Protein AF-A0A5K1BZA4-F1 (afdb_monomer_lite)

Foldseek 3Di:
DDDDDDDDDDDDDDDDPDDPPPVVCPVVNVVVVVVVVVCVVCVVVVVVVVVVVVVPPDDDDDDPVVVVVLVVLCVVQVVPSDDD

InterPro domains:
  IPR005539 ELK domain [PF03789] (33-54)
  IPR005539 ELK domain [PS51213] (33-53)
  IPR005539 ELK domain [SM01188] (33-54)
  IPR050224 Three Amino acid Loop Extension (TALE) homeobox [PTHR11850] (27-84)

Radius of gyration: 30.78 Å; chains: 1; bounding box: 40×41×90 Å

Secondary structure (DSSP, 8-state):
--------------------------HHHHHHHHHHHHHHHHHHHHHHHHHHHHHT--SSPPPHHHHHHHHHHHHHTTTS----

Organism: NCBI:txid210225

pLDDT: mean 74.26, std 20.23, range [34.88, 96.31]

Sequence (84 aa):
DKVEGAGSSEEDQGGSGGETELHEVDPRAEESELKQRLLRKYSGYLGSLKQELSKKKKKGKLPKEARQKLLNWWEVHYKWPYPS

Structure (mmCIF, N/CA/C/O backbone):
data_AF-A0A5K1BZA4-F1
#
_entry.id   AF-A0A5K1BZA4-F1
#
loop_
_atom_site.group_PDB
_atom_site.id
_atom_site.type_symbol
_atom_site.label_atom_id
_atom_site.label_alt_id
_atom_site.label_comp_id
_atom_site.label_asym_id
_atom_site.label_entity_id
_atom_site.label_seq_id
_atom_site.pdbx_PDB_ins_code
_atom_site.Cartn_x
_atom_site.Cartn_y
_atom_site.Cartn_z
_atom_site.occupancy
_atom_site.B_iso_or_equiv
_atom_site.auth_seq_id
_atom_site.auth_comp_id
_atom_site.auth_asym_id
_atom_site.auth_atom_id
_atom_site.pdbx_PDB_model_num
ATOM 1 N N . ASP A 1 1 ? 13.965 27.840 -72.885 1.00 43.12 1 ASP A N 1
ATOM 2 C CA . ASP A 1 1 ? 15.122 26.924 -72.764 1.00 43.12 1 ASP A CA 1
ATOM 3 C C . ASP A 1 1 ? 15.010 26.235 -71.403 1.00 43.12 1 ASP A C 1
ATOM 5 O O . ASP A 1 1 ? 15.100 26.933 -70.409 1.00 43.12 1 ASP A O 1
ATOM 9 N N . LYS A 1 2 ? 14.557 24.990 -71.189 1.00 50.84 2 LYS A N 1
ATOM 10 C CA . LYS A 1 2 ? 14.814 23.669 -71.797 1.00 50.84 2 LYS A CA 1
ATOM 11 C C . LYS A 1 2 ? 16.303 23.305 -71.832 1.00 50.84 2 LYS A C 1
ATOM 13 O O . LYS A 1 2 ? 16.979 23.613 -72.802 1.00 50.84 2 LYS A O 1
ATOM 18 N N . VAL A 1 3 ? 16.749 22.545 -70.830 1.00 46.06 3 VAL A N 1
ATOM 19 C CA . VAL A 1 3 ? 17.617 21.391 -71.084 1.00 46.06 3 VAL A CA 1
ATOM 20 C C . VAL A 1 3 ? 17.282 20.271 -70.095 1.00 46.06 3 VAL A C 1
ATOM 22 O O . VAL A 1 3 ? 17.239 20.471 -68.884 1.00 46.06 3 VAL A O 1
ATOM 25 N N . GLU A 1 4 ? 16.951 19.119 -70.666 1.00 50.34 4 GLU A N 1
ATOM 26 C CA . GLU A 1 4 ? 16.840 17.810 -70.026 1.00 50.34 4 GLU A CA 1
ATOM 27 C C . GLU A 1 4 ? 18.220 17.132 -70.081 1.00 50.34 4 GLU A C 1
ATOM 29 O O . GLU A 1 4 ? 19.035 17.479 -70.937 1.00 50.34 4 GLU A O 1
ATOM 34 N N . GLY A 1 5 ? 18.477 16.134 -69.235 1.00 43.16 5 GLY A N 1
ATOM 35 C CA . GLY A 1 5 ? 19.682 15.311 -69.369 1.00 43.16 5 GLY A CA 1
ATOM 36 C C . GLY A 1 5 ? 19.793 14.219 -68.314 1.00 43.16 5 GLY A C 1
ATOM 37 O O . GLY A 1 5 ? 20.337 14.451 -67.243 1.00 43.16 5 GLY A O 1
ATOM 38 N N . ALA A 1 6 ? 19.244 13.051 -68.635 1.00 50.75 6 ALA A N 1
ATOM 39 C CA . ALA A 1 6 ? 19.223 11.831 -67.841 1.00 50.75 6 ALA A CA 1
ATOM 40 C C . ALA A 1 6 ? 20.584 11.112 -67.734 1.00 50.75 6 ALA A C 1
ATOM 42 O O . ALA A 1 6 ? 21.469 11.296 -68.567 1.00 50.75 6 ALA A O 1
ATOM 43 N N . GLY A 1 7 ? 20.661 10.202 -66.758 1.00 34.88 7 GLY A N 1
ATOM 44 C CA . GLY A 1 7 ? 21.644 9.117 -66.636 1.00 34.88 7 GLY A CA 1
ATOM 45 C C . GLY A 1 7 ? 22.051 8.941 -65.171 1.00 34.88 7 GLY A C 1
ATOM 46 O O . GLY A 1 7 ? 22.342 9.921 -64.504 1.00 34.88 7 GLY A O 1
ATOM 47 N N . SER A 1 8 ? 22.080 7.772 -64.545 1.00 49.47 8 SER A N 1
ATOM 48 C CA . SER A 1 8 ? 21.811 6.384 -64.916 1.00 49.47 8 SER A CA 1
ATOM 49 C C . SER A 1 8 ? 21.625 5.665 -63.570 1.00 49.47 8 SER A C 1
ATOM 51 O O . SER A 1 8 ? 22.383 5.950 -62.643 1.00 49.47 8 SER A O 1
ATOM 53 N N . SER A 1 9 ? 20.618 4.806 -63.415 1.00 59.44 9 SER A N 1
ATOM 54 C CA . SER A 1 9 ? 20.358 4.066 -62.169 1.00 59.44 9 SER A CA 1
ATOM 55 C C . SER A 1 9 ? 20.246 2.581 -62.484 1.00 59.44 9 SER A C 1
ATOM 57 O O . SER A 1 9 ? 19.153 2.079 -62.715 1.00 59.44 9 SER A O 1
ATOM 59 N N . GLU A 1 10 ? 21.390 1.915 -62.474 1.00 45.44 10 GLU A N 1
ATOM 60 C CA . GLU A 1 10 ? 21.610 0.464 -62.474 1.00 45.44 10 GLU A CA 1
ATOM 61 C C . GLU A 1 10 ? 22.840 0.298 -61.545 1.00 45.44 10 GLU A C 1
ATOM 63 O O . GLU A 1 10 ? 23.713 1.163 -61.554 1.00 45.44 10 GLU A O 1
ATOM 68 N N . GLU A 1 11 ? 23.012 -0.668 -60.643 1.00 43.44 11 GLU A N 1
ATOM 69 C CA . GLU A 1 11 ? 22.514 -2.035 -60.565 1.00 43.44 11 GLU A CA 1
ATOM 70 C C . GLU A 1 11 ? 22.923 -2.653 -59.201 1.00 43.44 11 GLU A C 1
ATOM 72 O O . GLU A 1 11 ? 23.995 -2.380 -58.666 1.00 43.44 11 GLU A O 1
ATOM 77 N N . ASP A 1 12 ? 21.987 -3.419 -58.633 1.00 49.19 12 ASP A N 1
ATOM 78 C CA . ASP A 1 12 ? 22.104 -4.672 -57.866 1.00 49.19 12 ASP A CA 1
ATOM 79 C C . ASP A 1 12 ? 23.470 -5.128 -57.293 1.00 49.19 12 ASP A C 1
ATOM 81 O O . ASP A 1 12 ? 24.410 -5.393 -58.036 1.00 49.19 12 ASP A O 1
ATOM 85 N N . GLN A 1 13 ? 23.521 -5.369 -55.972 1.00 46.06 13 GLN A N 1
ATOM 86 C CA . GLN A 1 13 ? 23.898 -6.658 -55.345 1.00 46.06 13 GLN A CA 1
ATOM 87 C C . GLN A 1 13 ? 24.392 -6.478 -53.908 1.00 46.06 13 GLN A C 1
ATOM 89 O O . GLN A 1 13 ? 25.366 -5.781 -53.631 1.00 46.06 13 GLN A O 1
ATOM 94 N N . GLY A 1 14 ? 23.759 -7.202 -52.988 1.00 38.69 14 GLY A N 1
ATOM 95 C CA . GLY A 1 14 ? 24.241 -7.320 -51.617 1.00 38.69 14 GLY A CA 1
ATOM 96 C C . GLY A 1 14 ? 23.244 -7.997 -50.696 1.00 38.69 14 GLY A C 1
ATOM 97 O O . GLY A 1 14 ? 22.866 -7.434 -49.675 1.00 38.69 14 GLY A O 1
ATOM 98 N N . GLY A 1 15 ? 22.789 -9.195 -51.067 1.00 48.56 15 GLY A N 1
ATOM 99 C CA . GLY A 1 15 ? 22.094 -10.066 -50.133 1.00 48.56 15 GLY A CA 1
ATOM 100 C C . GLY A 1 15 ? 22.993 -10.367 -48.937 1.00 48.56 15 GLY A C 1
ATOM 101 O O . GLY A 1 15 ? 24.051 -10.969 -49.084 1.00 48.56 15 GLY A O 1
ATOM 102 N N . SER A 1 16 ? 22.550 -9.981 -47.749 1.00 49.19 16 SER A N 1
ATOM 103 C CA . SER A 1 16 ? 22.971 -10.623 -46.512 1.00 49.19 16 SER A CA 1
ATOM 104 C C . SER A 1 16 ? 21.781 -10.620 -45.573 1.00 49.19 16 SER A C 1
ATOM 106 O O . SER A 1 16 ? 21.580 -9.705 -44.780 1.00 49.19 16 SER A O 1
ATOM 108 N N . GLY A 1 17 ? 20.959 -11.661 -45.717 1.00 48.28 17 GLY A N 1
ATOM 109 C CA . GLY A 1 17 ? 20.146 -12.140 -44.614 1.00 48.28 17 GLY A CA 1
ATOM 110 C C . GLY A 1 17 ? 21.093 -12.507 -43.479 1.00 48.28 17 GLY A C 1
ATOM 111 O O . GLY A 1 17 ? 21.736 -13.550 -43.513 1.00 48.28 17 GLY A O 1
ATOM 112 N N . GLY A 1 18 ? 21.215 -11.607 -42.519 1.00 42.88 18 GLY A N 1
ATOM 113 C CA . GLY A 1 18 ? 21.982 -11.787 -41.303 1.00 42.88 18 GLY A CA 1
ATOM 114 C C . GLY A 1 18 ? 21.250 -11.005 -40.238 1.00 42.88 18 GLY A C 1
ATOM 115 O O . GLY A 1 18 ? 21.134 -9.792 -40.350 1.00 42.88 18 GLY A O 1
ATOM 116 N N . GLU A 1 19 ? 20.647 -11.748 -39.318 1.00 37.59 19 GLU A N 1
ATOM 117 C CA . GLU A 1 19 ? 20.079 -11.287 -38.059 1.00 37.59 19 GLU A CA 1
ATOM 118 C C . GLU A 1 19 ? 19.163 -10.045 -38.118 1.00 37.59 19 GLU A C 1
ATOM 120 O O . GLU A 1 19 ? 19.530 -8.922 -37.784 1.00 37.59 19 GLU A O 1
ATOM 125 N N . THR A 1 20 ? 17.854 -10.281 -38.274 1.00 40.88 20 THR A N 1
ATOM 126 C CA . THR A 1 20 ? 17.009 -9.774 -37.188 1.00 40.88 20 THR A CA 1
ATOM 127 C C . THR A 1 20 ? 17.604 -10.378 -35.925 1.00 40.88 20 THR A C 1
ATOM 129 O O . THR A 1 20 ? 17.351 -11.552 -35.640 1.00 40.88 20 THR A O 1
ATOM 132 N N . GLU A 1 21 ? 18.449 -9.621 -35.221 1.00 40.09 21 GLU A N 1
ATOM 133 C CA . GLU A 1 21 ? 18.602 -9.774 -33.785 1.00 40.09 21 GLU A CA 1
ATOM 134 C C . GLU A 1 21 ? 17.177 -9.667 -33.236 1.00 40.09 21 GLU A C 1
ATOM 136 O O . GLU A 1 21 ? 16.695 -8.614 -32.820 1.00 40.09 21 GLU A O 1
ATOM 141 N N . LEU A 1 22 ? 16.478 -10.802 -33.236 1.00 44.34 22 LEU A N 1
ATOM 142 C CA . LEU A 1 22 ? 15.736 -11.226 -32.078 1.00 44.34 22 LEU A CA 1
ATOM 143 C C . LEU A 1 22 ? 16.781 -11.227 -30.967 1.00 44.34 22 LEU A C 1
ATOM 145 O O . LEU A 1 22 ? 17.346 -12.260 -30.626 1.00 44.34 22 LEU A O 1
ATOM 149 N N . HIS A 1 23 ? 17.086 -10.032 -30.453 1.00 49.81 23 HIS A N 1
ATOM 150 C CA . HIS A 1 23 ? 17.447 -9.895 -29.068 1.00 49.81 23 HIS A CA 1
ATOM 151 C C . HIS A 1 23 ? 16.331 -10.666 -28.376 1.00 49.81 23 HIS A C 1
ATOM 153 O O . HIS A 1 23 ? 15.185 -10.213 -28.337 1.00 49.81 23 HIS A O 1
ATOM 159 N N . GLU A 1 24 ? 16.627 -11.892 -27.954 1.00 53.28 24 GLU A N 1
ATOM 160 C CA . GLU A 1 24 ? 15.852 -12.570 -26.937 1.00 53.28 24 GLU A CA 1
ATOM 161 C C . GLU A 1 24 ? 16.003 -11.682 -25.707 1.00 53.28 24 GLU A C 1
ATOM 163 O O . GLU A 1 24 ? 16.888 -11.870 -24.872 1.00 53.28 24 GLU A O 1
ATOM 168 N N . VAL A 1 25 ? 15.223 -10.599 -25.675 1.00 60.16 25 VAL A N 1
ATOM 169 C CA . VAL A 1 25 ? 15.182 -9.701 -24.543 1.00 60.16 25 VAL A CA 1
ATOM 170 C C . VAL A 1 25 ? 14.602 -10.565 -23.447 1.00 60.16 25 VAL A C 1
ATOM 172 O O . VAL A 1 25 ? 13.449 -10.991 -23.522 1.00 60.16 25 VAL A O 1
ATOM 175 N N . ASP A 1 26 ? 15.453 -10.920 -22.487 1.00 62.59 26 ASP A N 1
ATOM 176 C CA . ASP A 1 26 ? 15.049 -11.719 -21.347 1.00 62.59 26 ASP A CA 1
ATOM 177 C C . ASP A 1 26 ? 13.778 -11.071 -20.772 1.00 62.59 26 ASP A C 1
ATOM 179 O O . ASP A 1 26 ? 13.826 -9.909 -20.355 1.00 62.59 26 ASP A O 1
ATOM 183 N N . PRO A 1 27 ? 12.630 -11.767 -20.751 1.00 68.31 27 PRO A N 1
ATOM 184 C CA . PRO A 1 27 ? 11.388 -11.191 -20.249 1.00 68.31 27 PRO A CA 1
ATOM 185 C C . PRO A 1 27 ? 11.532 -10.688 -18.802 1.00 68.31 27 PRO A C 1
ATOM 187 O O . PRO A 1 27 ? 10.819 -9.773 -18.388 1.00 68.31 27 PRO A O 1
ATOM 190 N N . ARG A 1 28 ? 12.501 -11.208 -18.028 1.00 68.88 28 ARG A N 1
ATOM 191 C CA . ARG A 1 28 ? 12.858 -10.663 -16.706 1.00 68.88 28 ARG A CA 1
ATOM 192 C C . ARG A 1 28 ? 13.610 -9.335 -16.770 1.00 68.88 28 ARG A C 1
ATOM 194 O O . ARG A 1 28 ? 13.477 -8.526 -15.843 1.00 68.88 28 ARG A O 1
ATOM 201 N N . ALA A 1 29 ? 14.409 -9.102 -17.808 1.00 71.38 29 ALA A N 1
ATOM 202 C CA . ALA A 1 29 ? 15.083 -7.829 -18.040 1.00 71.38 29 ALA A CA 1
ATOM 203 C C . ALA A 1 29 ? 14.062 -6.739 -18.396 1.00 71.38 29 ALA A C 1
ATOM 205 O O . ALA A 1 29 ? 14.089 -5.668 -17.785 1.00 71.38 29 ALA A O 1
ATOM 206 N N . GLU A 1 30 ? 13.090 -7.046 -19.260 1.00 79.69 30 GLU A N 1
ATOM 207 C CA . GLU A 1 30 ? 11.986 -6.131 -19.586 1.00 79.69 30 GLU A CA 1
ATOM 208 C C . GLU A 1 30 ? 11.113 -5.817 -18.366 1.00 79.69 30 GLU A C 1
ATOM 210 O O . GLU A 1 30 ? 10.778 -4.658 -18.111 1.00 79.69 30 GLU A O 1
ATOM 215 N N . GLU A 1 31 ? 10.776 -6.831 -17.561 1.00 86.19 31 GLU A N 1
ATOM 216 C CA . GLU A 1 31 ? 10.016 -6.647 -16.320 1.00 86.19 31 GLU A CA 1
ATOM 217 C C . GLU A 1 31 ? 10.767 -5.730 -15.342 1.00 86.19 31 GLU A C 1
ATOM 219 O O . GLU A 1 31 ? 10.186 -4.823 -14.732 1.00 86.19 31 GLU A O 1
ATOM 224 N N . SER A 1 32 ? 12.079 -5.936 -15.214 1.00 87.62 32 SER A N 1
ATOM 225 C CA . SER A 1 32 ? 12.940 -5.141 -14.342 1.00 87.62 32 SER A CA 1
ATOM 226 C C . SER A 1 32 ? 13.046 -3.692 -14.817 1.00 87.62 32 SER A C 1
ATOM 228 O O . SER A 1 32 ? 12.947 -2.769 -14.001 1.00 87.62 32 SER A O 1
ATOM 230 N N . GLU A 1 33 ? 13.182 -3.464 -16.122 1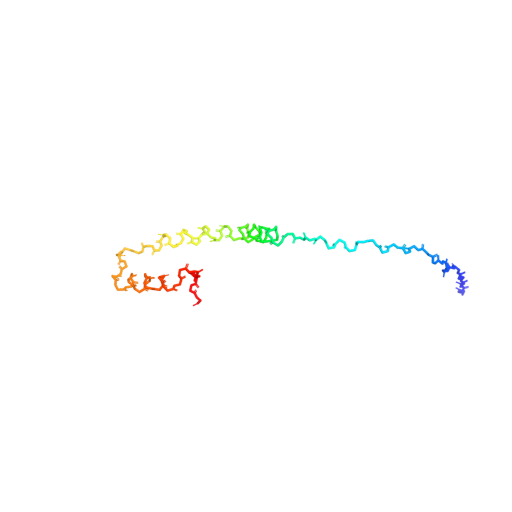.00 90.94 33 GLU A N 1
ATOM 231 C CA . GLU A 1 33 ? 13.219 -2.126 -16.710 1.00 90.94 33 GLU A CA 1
ATOM 232 C C . GLU A 1 33 ? 11.868 -1.409 -16.578 1.00 90.94 33 GLU A C 1
ATOM 234 O O . GLU A 1 33 ? 11.807 -0.252 -16.139 1.00 90.94 33 GLU A O 1
ATOM 239 N N . LEU A 1 34 ? 10.765 -2.107 -16.862 1.00 91.56 34 LEU A N 1
ATOM 240 C CA . LEU A 1 34 ? 9.411 -1.590 -16.686 1.00 91.56 34 LEU A CA 1
ATOM 241 C C . LEU A 1 34 ? 9.171 -1.192 -15.228 1.00 91.56 34 LEU A C 1
ATOM 243 O O . LEU A 1 34 ? 8.702 -0.081 -14.952 1.00 91.56 34 LEU A O 1
ATOM 247 N N . LYS A 1 35 ? 9.555 -2.054 -14.283 1.00 90.00 35 LYS A N 1
ATOM 248 C CA . LYS A 1 35 ? 9.485 -1.778 -12.847 1.00 90.00 35 LYS A CA 1
ATOM 249 C C . LYS A 1 35 ? 10.286 -0.532 -12.482 1.00 90.00 35 LYS A C 1
ATOM 251 O O . LYS A 1 35 ? 9.765 0.338 -11.784 1.00 90.00 35 LYS A O 1
ATOM 256 N N . GLN A 1 36 ? 11.519 -0.393 -12.968 1.00 94.06 36 GLN A N 1
ATOM 257 C CA . GLN A 1 36 ? 12.333 0.798 -12.714 1.00 94.06 36 GLN A CA 1
ATOM 258 C C . GLN A 1 36 ? 11.713 2.069 -13.303 1.00 94.06 36 GLN A C 1
ATOM 260 O O . GLN A 1 36 ? 11.715 3.117 -12.653 1.00 94.06 36 GLN A O 1
ATOM 265 N N . ARG A 1 37 ? 11.166 2.003 -14.522 1.00 95.44 37 ARG A N 1
ATOM 266 C CA . ARG A 1 37 ? 10.490 3.136 -15.168 1.00 95.44 37 ARG A CA 1
ATOM 267 C C . ARG A 1 37 ? 9.267 3.584 -14.371 1.00 95.44 37 ARG A C 1
ATOM 269 O O . ARG A 1 37 ? 9.101 4.779 -14.131 1.00 95.44 37 ARG A O 1
ATOM 276 N N . LEU A 1 38 ? 8.447 2.637 -13.918 1.00 95.06 38 LEU A N 1
ATOM 277 C CA . LEU A 1 38 ? 7.277 2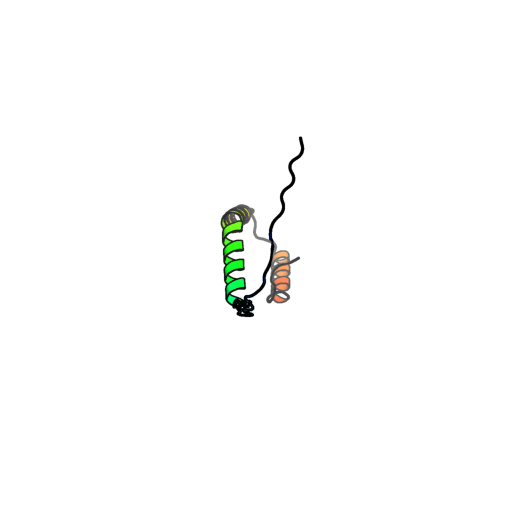.909 -13.081 1.00 95.06 38 LEU A CA 1
ATOM 278 C C . LEU A 1 38 ? 7.680 3.502 -11.727 1.00 95.06 38 LEU A C 1
ATOM 280 O O . LEU A 1 38 ? 7.139 4.532 -11.325 1.00 95.06 38 LEU A O 1
ATOM 284 N N . LEU A 1 39 ? 8.669 2.909 -11.052 1.00 92.44 39 LEU A N 1
ATOM 285 C CA . LEU A 1 39 ? 9.175 3.424 -9.780 1.00 92.44 39 LEU A CA 1
ATOM 286 C C . LEU A 1 39 ? 9.713 4.849 -9.927 1.00 92.44 39 LEU A C 1
ATOM 288 O O . LEU A 1 39 ? 9.349 5.707 -9.129 1.00 92.44 39 LEU A O 1
ATOM 292 N N . ARG A 1 40 ? 10.508 5.143 -10.965 1.00 94.88 40 ARG A N 1
ATOM 293 C CA . ARG A 1 40 ? 11.000 6.506 -11.229 1.00 94.88 40 ARG A CA 1
ATOM 294 C C . ARG A 1 40 ? 9.851 7.488 -11.438 1.00 94.88 40 ARG A C 1
ATOM 296 O O . ARG A 1 40 ? 9.805 8.502 -10.745 1.00 94.88 40 ARG A O 1
ATOM 303 N N . LYS A 1 41 ? 8.897 7.155 -12.316 1.00 96.25 41 LYS A N 1
ATOM 304 C CA . LYS A 1 41 ? 7.752 8.015 -12.654 1.00 96.25 41 LYS A CA 1
ATOM 305 C C . LYS A 1 41 ? 6.871 8.341 -11.445 1.00 96.25 41 LYS A C 1
ATOM 307 O O . LYS A 1 41 ? 6.398 9.467 -11.329 1.00 96.25 41 LYS A O 1
ATOM 312 N N . TYR A 1 42 ? 6.649 7.374 -10.554 1.00 96.31 42 TYR A N 1
ATOM 313 C CA . TYR A 1 42 ? 5.681 7.516 -9.462 1.00 96.31 42 T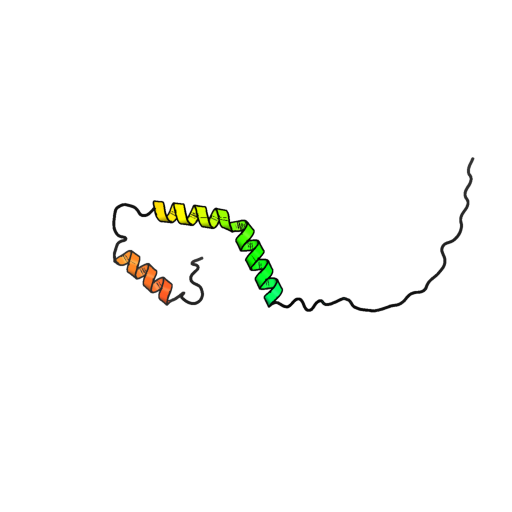YR A CA 1
ATOM 314 C C . TYR A 1 42 ? 6.301 7.680 -8.069 1.00 96.31 42 TYR A C 1
ATOM 316 O O . TYR A 1 42 ? 5.562 7.936 -7.125 1.00 96.31 42 TYR A O 1
ATOM 324 N N . SER A 1 43 ? 7.626 7.589 -7.912 1.00 92.31 43 SER A N 1
ATOM 325 C CA . SER A 1 43 ? 8.325 7.674 -6.614 1.00 92.31 43 SER A CA 1
ATOM 326 C C . SER A 1 43 ? 7.884 8.860 -5.744 1.00 92.31 43 SER A C 1
ATOM 328 O O . SER A 1 43 ? 7.521 8.674 -4.581 1.00 92.31 43 SER A O 1
ATOM 330 N N . GLY A 1 44 ? 7.848 10.069 -6.313 1.00 95.12 44 GLY A N 1
ATOM 331 C CA . GLY A 1 44 ? 7.416 11.280 -5.608 1.00 95.12 44 GLY A CA 1
ATOM 332 C C . GLY A 1 44 ? 5.939 11.251 -5.205 1.00 95.12 44 GLY A C 1
ATOM 333 O O . GLY A 1 44 ? 5.598 11.620 -4.081 1.00 95.12 44 GLY A O 1
ATOM 334 N N . TYR A 1 45 ? 5.068 10.747 -6.085 1.00 95.94 45 TYR A N 1
ATOM 335 C CA . TYR A 1 45 ? 3.632 10.615 -5.819 1.00 95.94 45 TYR A CA 1
ATOM 336 C C . TYR A 1 45 ? 3.334 9.553 -4.752 1.00 95.94 45 TYR A C 1
ATOM 338 O O . TYR A 1 45 ? 2.535 9.778 -3.849 1.00 95.94 45 TYR A O 1
ATOM 346 N N . LEU A 1 46 ? 4.031 8.415 -4.784 1.00 92.12 46 LEU A N 1
ATOM 347 C CA . LEU A 1 46 ? 3.944 7.401 -3.731 1.00 92.12 46 LEU A CA 1
ATOM 348 C C . LEU A 1 46 ? 4.369 7.978 -2.373 1.00 92.12 46 LEU A C 1
ATOM 350 O O . LEU A 1 46 ? 3.736 7.706 -1.350 1.00 92.12 46 LEU A O 1
ATOM 354 N N . GLY A 1 47 ? 5.410 8.814 -2.366 1.00 92.25 47 GLY A N 1
ATOM 355 C CA . GLY A 1 47 ? 5.848 9.546 -1.182 1.00 92.25 47 GLY A CA 1
ATOM 356 C C . GLY A 1 47 ? 4.776 10.494 -0.639 1.00 92.25 47 GLY A C 1
ATOM 357 O O . GLY A 1 47 ? 4.472 10.451 0.557 1.00 92.25 47 GLY A O 1
ATOM 358 N N . SER A 1 48 ? 4.167 11.315 -1.501 1.00 92.81 48 SER A N 1
ATOM 359 C CA . SER A 1 48 ? 3.118 12.258 -1.091 1.00 92.81 48 SER A CA 1
ATOM 360 C C . SER A 1 48 ? 1.858 11.541 -0.597 1.00 92.81 48 SER A C 1
ATOM 362 O O . SER A 1 48 ? 1.344 11.890 0.468 1.00 92.81 48 SER A O 1
ATOM 364 N N . LEU A 1 49 ? 1.428 10.472 -1.276 1.00 90.44 49 LEU A N 1
ATOM 365 C CA . LEU A 1 49 ? 0.325 9.615 -0.838 1.00 90.44 49 LEU A CA 1
ATOM 366 C C . LEU A 1 49 ? 0.584 9.010 0.542 1.00 90.44 49 LEU A C 1
ATOM 368 O O . LEU A 1 49 ? -0.277 9.076 1.419 1.00 90.44 49 LEU A O 1
ATOM 372 N N . LYS A 1 50 ? 1.780 8.453 0.776 1.00 88.00 50 LYS A N 1
ATOM 373 C CA . LYS A 1 50 ? 2.143 7.877 2.079 1.00 88.00 50 LYS A CA 1
ATOM 374 C C . LYS A 1 50 ? 2.056 8.923 3.188 1.00 88.00 50 LYS A C 1
ATOM 376 O O . LYS A 1 50 ? 1.556 8.623 4.275 1.00 88.00 50 LYS A O 1
ATOM 381 N N . GLN A 1 51 ? 2.513 10.147 2.926 1.00 89.56 51 GLN A N 1
ATOM 382 C CA . GLN A 1 51 ? 2.399 11.249 3.878 1.00 89.56 51 GLN A CA 1
ATOM 383 C C . GLN A 1 51 ? 0.939 11.649 4.116 1.00 89.56 51 GLN A C 1
ATOM 385 O O . GLN A 1 51 ? 0.551 11.828 5.268 1.00 89.56 51 GLN A O 1
ATOM 390 N N . GLU A 1 52 ? 0.117 11.761 3.071 1.00 88.81 52 GLU A N 1
ATOM 391 C CA . GLU A 1 52 ? -1.304 12.103 3.200 1.00 88.81 52 GLU A CA 1
ATOM 392 C C . GLU A 1 52 ? -2.075 11.045 4.002 1.00 88.81 52 GLU A C 1
ATOM 394 O O . GLU A 1 52 ? -2.775 11.379 4.961 1.00 88.81 52 GLU A O 1
ATOM 399 N N . LEU A 1 53 ? -1.893 9.763 3.678 1.00 83.06 53 LEU A N 1
ATOM 400 C CA . LEU A 1 53 ? -2.518 8.645 4.387 1.00 83.06 53 LEU A CA 1
ATOM 401 C C . LEU A 1 53 ? -2.060 8.565 5.850 1.00 83.06 53 LEU A C 1
ATOM 403 O O . LEU A 1 53 ? -2.852 8.239 6.734 1.00 83.06 53 LEU A O 1
ATOM 407 N N . SER A 1 54 ? -0.801 8.917 6.126 1.00 79.94 54 SER A N 1
ATOM 408 C CA . SER A 1 54 ? -0.271 8.979 7.495 1.00 79.94 54 SER A CA 1
ATOM 4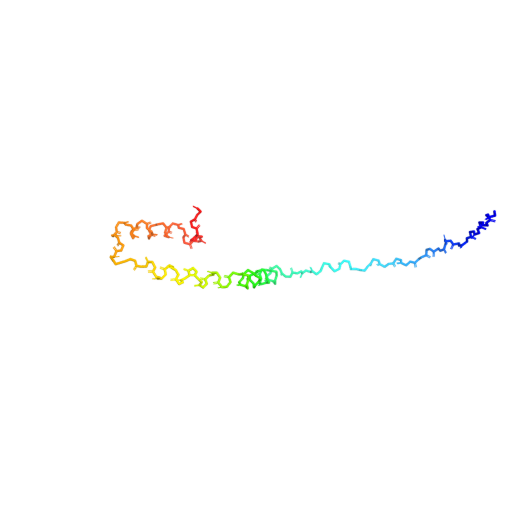09 C C . SER A 1 54 ? -0.864 10.145 8.290 1.00 79.94 54 SER A C 1
ATOM 411 O O . SER A 1 54 ? -1.219 9.974 9.455 1.00 79.94 54 SER A O 1
ATOM 413 N N . LYS A 1 55 ? -1.032 11.315 7.657 1.00 76.81 55 LYS A N 1
ATOM 414 C CA . LYS A 1 55 ? -1.662 12.508 8.252 1.00 76.81 55 LYS A CA 1
ATOM 415 C C . LYS A 1 55 ? -3.160 12.307 8.499 1.00 76.81 55 LYS A C 1
ATOM 417 O O . LYS A 1 55 ? -3.695 12.819 9.477 1.00 76.81 55 LYS A O 1
ATOM 422 N N . LYS A 1 56 ? -3.843 11.533 7.646 1.00 63.34 56 LYS A N 1
ATOM 423 C CA . LYS A 1 56 ? -5.279 11.225 7.759 1.00 63.34 56 LYS A CA 1
ATOM 424 C C . LYS A 1 56 ? -5.630 10.166 8.809 1.00 63.34 56 LYS A C 1
ATOM 426 O O . LYS A 1 56 ? -6.796 9.776 8.894 1.00 63.34 56 LYS A O 1
ATOM 431 N N . LYS A 1 57 ? -4.699 9.750 9.678 1.00 64.75 57 LYS A N 1
ATOM 432 C CA . LYS A 1 57 ? -5.055 9.020 10.905 1.00 64.75 57 LYS A CA 1
ATOM 433 C C . LYS A 1 57 ? -5.825 9.948 11.854 1.00 64.75 57 LYS A C 1
ATOM 435 O O . LYS A 1 57 ? -5.255 10.605 12.719 1.00 64.75 57 LYS A O 1
ATOM 440 N N . LYS A 1 58 ? -7.143 10.035 11.644 1.00 61.22 58 LYS A N 1
ATOM 441 C CA . LYS A 1 58 ? -8.068 10.817 12.471 1.00 61.22 58 LYS A CA 1
ATOM 442 C C . LYS A 1 58 ? -8.042 10.333 13.926 1.00 61.22 58 LYS A C 1
ATOM 444 O O . LYS A 1 58 ? -7.837 9.152 14.197 1.00 61.22 58 LYS A O 1
ATOM 449 N N . LYS A 1 59 ? -8.271 11.267 14.858 1.00 58.97 59 LYS A N 1
ATOM 450 C CA . LYS A 1 59 ? -8.413 11.027 16.304 1.00 58.97 59 LYS A CA 1
ATOM 451 C C . LYS A 1 59 ? -9.559 10.039 16.564 1.00 58.97 59 LYS A C 1
ATOM 453 O O . LYS A 1 59 ? -10.719 10.430 16.581 1.00 58.97 59 LYS A O 1
ATOM 458 N N . GLY A 1 60 ? -9.225 8.766 16.741 1.00 71.75 60 GLY A N 1
ATOM 459 C CA . GLY A 1 60 ? -10.173 7.693 17.036 1.00 71.75 60 GLY A CA 1
ATOM 460 C C . GLY A 1 60 ? -9.747 6.386 16.374 1.00 71.75 60 GLY A C 1
ATOM 461 O O . GLY A 1 60 ? -9.327 6.369 15.220 1.00 71.75 60 GLY A O 1
ATOM 462 N N . LYS A 1 61 ? -9.813 5.275 17.112 1.00 76.31 61 LYS A N 1
ATOM 463 C CA . LYS A 1 61 ? -9.509 3.946 16.561 1.00 76.31 61 LYS A CA 1
ATOM 464 C C . LYS A 1 61 ? -10.557 3.591 15.496 1.00 76.31 61 LYS A C 1
ATOM 466 O O . LYS A 1 61 ? -11.734 3.884 15.682 1.00 76.31 61 LYS A O 1
ATOM 471 N N . LEU A 1 62 ? -10.143 2.921 14.417 1.00 81.69 62 LEU A N 1
ATOM 472 C CA . LEU A 1 62 ? -11.076 2.328 13.452 1.00 81.69 62 LEU A CA 1
ATOM 473 C C . LEU A 1 62 ? -12.000 1.331 14.193 1.00 81.69 62 LEU A C 1
ATOM 475 O O . LEU A 1 62 ? -11.470 0.512 14.961 1.00 81.69 62 LEU A O 1
ATOM 479 N N . PRO A 1 63 ? -13.336 1.372 13.998 1.00 90.06 63 PRO A N 1
ATOM 480 C CA . PRO A 1 63 ? -14.260 0.431 14.634 1.00 90.06 63 PRO A CA 1
ATOM 481 C C . PRO A 1 63 ? -13.838 -1.030 14.423 1.00 90.06 63 PRO A C 1
ATOM 483 O O . PRO A 1 63 ? -13.221 -1.373 13.409 1.00 90.06 63 PRO A O 1
ATOM 486 N N . LYS A 1 64 ? -14.124 -1.900 15.401 1.00 89.00 64 LYS A N 1
ATOM 487 C CA . LYS A 1 64 ? -13.724 -3.322 15.366 1.00 89.00 64 LYS A CA 1
ATOM 488 C C . LYS A 1 64 ? -14.293 -4.027 14.133 1.00 89.00 64 LYS A C 1
ATOM 490 O O . LYS A 1 64 ? -13.584 -4.776 13.474 1.00 89.00 64 LYS A O 1
ATOM 495 N N . GLU A 1 65 ? -15.521 -3.696 13.781 1.00 92.31 65 GLU A N 1
ATOM 496 C CA . GLU A 1 65 ? -16.294 -4.272 12.687 1.00 92.31 65 GLU A CA 1
ATOM 497 C C . GLU A 1 65 ? -15.658 -3.927 11.336 1.00 92.31 65 GLU A C 1
ATOM 499 O O . GLU A 1 65 ? -15.488 -4.790 10.478 1.00 92.31 65 GLU A O 1
ATOM 504 N N . ALA A 1 66 ? -15.235 -2.672 11.163 1.00 91.50 66 ALA A N 1
ATOM 505 C CA . ALA A 1 66 ? -14.534 -2.234 9.959 1.00 91.50 66 ALA A CA 1
ATOM 506 C C . ALA A 1 66 ? -13.158 -2.905 9.830 1.00 91.50 66 ALA A C 1
ATOM 508 O O . ALA A 1 66 ? -12.776 -3.311 8.735 1.00 91.50 66 ALA A O 1
ATOM 509 N N . ARG A 1 67 ? -12.435 -3.087 10.946 1.00 90.12 67 ARG A N 1
ATOM 510 C CA . ARG A 1 67 ? -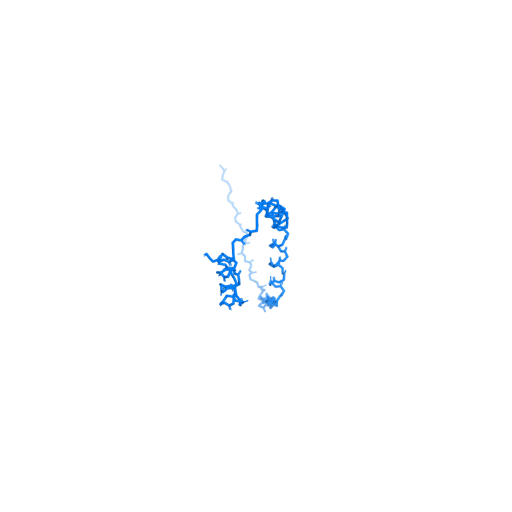11.179 -3.855 10.952 1.00 90.12 67 ARG A CA 1
ATOM 511 C C . ARG A 1 67 ? -11.398 -5.305 10.533 1.00 90.12 67 ARG A C 1
ATOM 513 O O . ARG A 1 67 ? -10.648 -5.790 9.696 1.00 90.12 67 ARG A O 1
ATOM 520 N N . GLN A 1 68 ? -12.426 -5.967 11.063 1.00 95.12 68 GLN A N 1
ATOM 521 C CA . GLN A 1 68 ? -12.714 -7.359 10.719 1.00 95.12 68 GLN A CA 1
ATOM 522 C C . GLN A 1 68 ? -13.066 -7.519 9.237 1.00 95.12 68 GLN A C 1
ATOM 524 O O . GLN A 1 68 ? -12.568 -8.430 8.589 1.00 95.12 68 GLN A O 1
ATOM 529 N N . LYS A 1 69 ? -13.853 -6.597 8.666 1.00 93.75 69 LYS A N 1
ATOM 530 C CA . LYS A 1 69 ? -14.153 -6.602 7.225 1.00 93.75 69 LYS A CA 1
ATOM 531 C C . LYS A 1 69 ? -12.890 -6.499 6.367 1.00 93.75 69 LYS A C 1
ATOM 533 O O . LYS A 1 69 ? -12.770 -7.229 5.390 1.00 93.75 69 LYS A O 1
ATOM 538 N N . LEU A 1 70 ? -11.951 -5.624 6.737 1.00 92.12 70 LEU A N 1
ATOM 539 C CA . LEU A 1 70 ? -10.680 -5.477 6.019 1.00 92.12 70 LEU A CA 1
ATOM 540 C C . LEU A 1 70 ? -9.790 -6.720 6.147 1.00 92.12 70 LEU A C 1
ATOM 542 O O . LEU A 1 70 ? -9.174 -7.117 5.164 1.00 92.12 70 LEU A O 1
ATOM 546 N N . LEU A 1 71 ? -9.740 -7.341 7.329 1.00 92.25 71 LEU A N 1
ATOM 547 C CA . LEU A 1 71 ? -8.992 -8.584 7.546 1.00 92.25 71 LEU A CA 1
ATOM 548 C C . LEU A 1 71 ? -9.567 -9.735 6.720 1.00 92.25 71 LEU A C 1
ATOM 550 O O . LEU A 1 71 ? -8.829 -10.357 5.966 1.00 92.25 71 LEU A O 1
ATOM 554 N N . ASN A 1 72 ? -10.881 -9.951 6.777 1.00 94.38 72 ASN A N 1
ATOM 555 C CA . ASN A 1 72 ? -11.539 -10.982 5.974 1.00 94.38 72 ASN A CA 1
ATOM 556 C C . ASN A 1 72 ? -11.312 -10.744 4.476 1.00 94.38 72 ASN A C 1
ATOM 558 O O . ASN A 1 72 ? -11.053 -11.678 3.723 1.00 94.38 72 ASN A O 1
ATOM 562 N N . TRP A 1 73 ? -11.391 -9.487 4.029 1.00 93.88 73 TRP A N 1
ATOM 563 C CA . TRP A 1 73 ? -11.103 -9.154 2.638 1.00 93.88 73 TRP A CA 1
ATOM 564 C C . TRP A 1 73 ? -9.656 -9.509 2.266 1.00 93.88 73 TRP A C 1
ATOM 566 O O . TRP A 1 73 ? -9.434 -10.131 1.230 1.00 93.88 73 TRP A O 1
ATOM 576 N N . TRP A 1 74 ? -8.687 -9.184 3.126 1.00 92.69 74 TRP A N 1
ATOM 577 C CA . TRP A 1 74 ? -7.278 -9.523 2.919 1.00 92.69 74 TRP A CA 1
ATOM 578 C C . TRP A 1 74 ? -7.034 -11.035 2.857 1.00 92.69 74 TRP A C 1
ATOM 580 O O . TRP A 1 74 ? -6.309 -11.497 1.981 1.00 92.69 74 TRP A O 1
ATOM 590 N N . GLU A 1 75 ? -7.656 -11.811 3.745 1.00 93.31 75 GLU A N 1
ATOM 591 C CA . GLU A 1 75 ? -7.553 -13.277 3.756 1.00 93.31 75 GLU A CA 1
ATOM 592 C C . G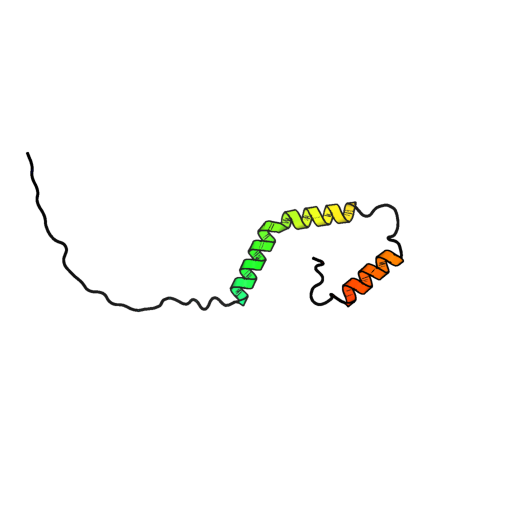LU A 1 75 ? -8.021 -13.893 2.433 1.00 93.31 75 GLU A C 1
ATOM 594 O O . GLU A 1 75 ? -7.378 -14.801 1.910 1.00 93.31 75 GLU A O 1
ATOM 599 N N . VAL A 1 76 ? -9.097 -13.358 1.850 1.00 94.31 76 VAL A N 1
ATOM 600 C CA . VAL A 1 76 ? -9.618 -13.813 0.552 1.00 94.31 76 VAL A CA 1
ATOM 601 C C . VAL A 1 76 ? -8.724 -13.364 -0.613 1.00 94.31 76 VAL A C 1
ATOM 603 O O . VAL A 1 76 ? -8.575 -14.096 -1.589 1.00 94.31 76 VAL A O 1
ATOM 606 N N . HIS A 1 77 ? -8.089 -12.192 -0.513 1.00 94.19 77 HIS A N 1
ATOM 607 C CA . HIS A 1 77 ? -7.357 -11.554 -1.617 1.00 94.19 77 HIS A CA 1
ATOM 608 C C . HIS A 1 77 ? -5.831 -11.543 -1.427 1.00 94.19 77 HIS A C 1
ATOM 610 O O . HIS A 1 77 ? -5.138 -10.736 -2.042 1.00 94.19 77 HIS A O 1
ATOM 616 N N . TYR A 1 78 ? -5.268 -12.452 -0.625 1.00 90.75 78 TYR A N 1
ATOM 617 C CA . TYR A 1 78 ? -3.839 -12.426 -0.272 1.00 90.75 78 TYR A CA 1
ATOM 618 C C . TYR A 1 78 ? -2.886 -12.535 -1.476 1.00 90.75 78 TYR A C 1
ATOM 620 O O . TYR A 1 78 ? -1.768 -12.026 -1.427 1.00 90.75 78 TYR A O 1
ATOM 628 N N . LYS A 1 79 ? -3.321 -13.187 -2.565 1.00 90.38 79 LYS A N 1
ATOM 629 C CA . LYS A 1 79 ? -2.546 -13.297 -3.814 1.00 90.38 79 LYS A CA 1
ATOM 630 C C . LYS A 1 79 ? -2.558 -12.006 -4.635 1.00 90.38 79 LYS A C 1
ATOM 632 O O . LYS A 1 79 ? -1.616 -11.760 -5.379 1.00 90.38 79 LYS A O 1
ATOM 637 N N . TRP A 1 80 ? -3.616 -11.204 -4.513 1.00 89.25 80 TRP A N 1
ATOM 638 C CA . TRP A 1 80 ? -3.782 -9.953 -5.250 1.00 89.25 80 TRP A CA 1
ATOM 639 C C . TRP A 1 80 ? -4.479 -8.893 -4.385 1.00 89.25 80 TRP A C 1
ATOM 641 O O . TRP A 1 80 ? -5.670 -8.623 -4.550 1.00 89.25 80 TRP A O 1
ATOM 651 N N . PRO A 1 81 ? -3.752 -8.280 -3.438 1.00 84.50 81 PRO A N 1
ATOM 652 C CA . PRO A 1 81 ? -4.335 -7.434 -2.403 1.00 84.50 81 PRO A CA 1
ATOM 653 C C . PRO A 1 81 ? -4.589 -5.994 -2.879 1.00 84.50 81 PRO A C 1
ATOM 655 O O . PRO A 1 81 ? -4.402 -5.031 -2.134 1.00 84.50 81 PRO A O 1
ATOM 658 N N . TYR A 1 82 ? -5.022 -5.837 -4.127 1.00 86.00 82 TYR A N 1
ATOM 659 C CA . TYR A 1 82 ? -5.399 -4.557 -4.709 1.00 86.00 82 TYR A CA 1
ATOM 660 C C . TYR A 1 82 ? -6.898 -4.602 -5.018 1.00 86.00 82 TYR A C 1
ATOM 662 O O . TYR A 1 82 ? -7.280 -5.209 -6.020 1.00 86.00 82 TYR A O 1
ATOM 670 N N . PRO A 1 83 ? -7.754 -4.032 -4.146 1.00 76.12 83 PRO A N 1
ATOM 671 C CA . PRO A 1 83 ? -9.183 -3.960 -4.414 1.00 76.12 83 PRO A CA 1
ATOM 672 C C . PRO A 1 83 ? -9.410 -3.081 -5.646 1.00 76.12 83 PRO A C 1
ATOM 674 O O . PRO A 1 83 ? -8.873 -1.974 -5.714 1.00 76.12 83 PRO A O 1
ATOM 677 N N . SER A 1 84 ? -10.165 -3.601 -6.613 1.00 69.06 84 SER A N 1
ATOM 678 C CA . SER A 1 84 ? -10.675 -2.858 -7.771 1.00 69.06 84 SER A CA 1
ATOM 679 C C . SER A 1 84 ? -11.828 -1.944 -7.385 1.00 69.06 84 SER A C 1
ATOM 681 O O . SER A 1 84 ? -12.683 -2.428 -6.605 1.00 69.06 84 SER A O 1
#